Protein AF-A0A3C2AME0-F1 (afdb_monomer_lite)

Structure (mmCIF, N/CA/C/O backbone):
data_AF-A0A3C2AME0-F1
#
_entry.id   AF-A0A3C2AME0-F1
#
loop_
_atom_site.group_PDB
_atom_site.id
_atom_site.type_symbol
_atom_site.label_atom_id
_atom_site.label_alt_id
_atom_site.label_comp_id
_atom_site.label_asym_id
_atom_site.label_entity_id
_atom_site.label_seq_id
_atom_site.pdbx_PDB_ins_code
_atom_site.Cartn_x
_atom_site.Cartn_y
_atom_site.Cartn_z
_atom_site.occupancy
_atom_site.B_iso_or_equiv
_atom_site.auth_seq_id
_atom_site.auth_comp_id
_atom_site.auth_asym_id
_atom_site.auth_atom_id
_atom_site.pdbx_PDB_model_num
ATOM 1 N N . ILE A 1 1 ? 1.298 13.092 -9.790 1.00 65.69 1 ILE A N 1
ATOM 2 C CA . ILE A 1 1 ? 1.132 14.200 -10.770 1.00 65.69 1 ILE A CA 1
ATOM 3 C C . ILE A 1 1 ? 2.434 14.986 -10.931 1.00 65.69 1 ILE A C 1
ATOM 5 O O . ILE A 1 1 ? 2.944 15.029 -12.040 1.00 65.69 1 ILE A O 1
ATOM 9 N N . ILE A 1 2 ? 3.034 15.494 -9.847 1.00 74.38 2 ILE A N 1
ATOM 10 C CA . ILE A 1 2 ? 4.321 16.226 -9.877 1.00 74.38 2 ILE A CA 1
ATOM 11 C C . ILE A 1 2 ? 5.446 15.406 -10.539 1.00 74.38 2 ILE A C 1
ATOM 13 O O . ILE A 1 2 ? 6.113 15.887 -11.450 1.00 74.38 2 ILE A O 1
ATOM 17 N N . SER A 1 3 ? 5.586 14.128 -10.173 1.00 68.94 3 SER A N 1
ATOM 18 C CA . SER A 1 3 ? 6.587 13.226 -10.765 1.00 68.94 3 SER A CA 1
ATOM 19 C C . SER A 1 3 ? 6.376 13.001 -12.265 1.00 68.94 3 SER A C 1
ATOM 21 O O . SER A 1 3 ? 7.338 12.887 -13.015 1.00 68.94 3 SER A O 1
ATOM 23 N N . VAL A 1 4 ? 5.118 12.972 -12.721 1.00 71.81 4 VAL A N 1
ATOM 24 C CA . VAL A 1 4 ? 4.797 12.824 -14.147 1.00 71.81 4 VAL A CA 1
ATOM 25 C C . VAL A 1 4 ? 5.228 14.081 -14.888 1.00 71.81 4 VAL A C 1
ATOM 27 O O . VAL A 1 4 ? 5.937 13.972 -15.877 1.00 71.81 4 VAL A O 1
ATOM 30 N N . LEU A 1 5 ? 4.885 15.264 -14.378 1.00 75.31 5 LEU A N 1
ATOM 31 C CA . LEU A 1 5 ? 5.214 16.539 -15.015 1.00 75.31 5 LEU A CA 1
ATOM 32 C C . LEU A 1 5 ? 6.731 16.753 -15.177 1.00 75.31 5 LEU A C 1
ATOM 34 O O . LEU A 1 5 ? 7.158 17.281 -16.199 1.00 75.31 5 LEU A O 1
ATOM 38 N N . MET A 1 6 ? 7.545 16.293 -14.217 1.00 73.38 6 MET A N 1
ATOM 39 C CA . MET A 1 6 ? 9.013 16.366 -14.310 1.00 73.38 6 MET A CA 1
ATOM 40 C C . MET A 1 6 ? 9.621 15.335 -15.273 1.00 73.38 6 MET A C 1
ATOM 42 O O . MET A 1 6 ? 10.537 15.670 -16.021 1.00 73.38 6 MET A O 1
ATOM 46 N N . PHE A 1 7 ? 9.141 14.087 -15.279 1.00 72.50 7 PHE A N 1
ATOM 47 C CA . PHE A 1 7 ? 9.746 13.024 -16.096 1.00 72.50 7 PHE A CA 1
ATOM 48 C C . PHE A 1 7 ? 9.215 12.967 -17.536 1.00 72.50 7 PHE A C 1
ATOM 50 O O . PHE A 1 7 ? 9.941 12.536 -18.434 1.00 72.50 7 PHE A O 1
ATOM 57 N N . LEU A 1 8 ? 7.986 13.430 -17.793 1.00 75.69 8 LEU A N 1
ATOM 58 C CA . LEU A 1 8 ? 7.373 13.424 -19.125 1.00 75.69 8 LEU A CA 1
ATOM 59 C C . LEU A 1 8 ? 8.230 14.130 -20.196 1.00 75.69 8 LEU A C 1
ATOM 61 O O . LEU A 1 8 ? 8.478 13.505 -21.230 1.00 75.69 8 LEU A O 1
ATOM 65 N N . PRO A 1 9 ? 8.734 15.370 -19.994 1.00 74.12 9 PRO A N 1
ATOM 66 C CA . PRO A 1 9 ? 9.539 16.045 -21.012 1.00 74.12 9 PRO A CA 1
ATOM 67 C C . PRO A 1 9 ? 10.867 15.320 -21.274 1.00 74.12 9 PRO A C 1
ATOM 69 O O . PRO A 1 9 ? 11.271 15.185 -22.428 1.00 74.12 9 PRO A O 1
ATOM 72 N N . TYR A 1 10 ? 11.503 14.767 -20.235 1.00 73.69 10 TYR A N 1
ATOM 73 C CA . TYR A 1 10 ? 12.766 14.030 -20.358 1.00 73.69 10 TYR A CA 1
ATOM 74 C C . TYR A 1 10 ? 12.613 12.733 -21.171 1.00 73.69 10 TYR A C 1
ATOM 76 O O . TYR A 1 10 ? 13.413 12.440 -22.065 1.00 73.69 10 TYR A O 1
ATOM 84 N N . VAL A 1 11 ? 11.546 11.973 -20.915 1.00 69.31 11 VAL A N 1
ATOM 85 C CA . VAL A 1 11 ? 11.263 10.717 -21.624 1.00 69.31 11 VAL A CA 1
ATOM 86 C C . VAL A 1 11 ? 10.801 10.989 -23.067 1.00 69.31 11 VAL A C 1
ATOM 88 O O . VAL A 1 11 ? 11.200 10.273 -23.991 1.00 69.31 11 VAL A O 1
ATOM 91 N N . LEU A 1 12 ? 10.037 12.066 -23.295 1.00 68.44 12 LEU A N 1
ATOM 92 C CA . LEU A 1 12 ? 9.615 12.507 -24.630 1.00 68.44 12 LEU A CA 1
ATOM 93 C C . LEU A 1 12 ? 10.780 13.021 -25.489 1.00 68.44 12 LEU A C 1
ATOM 95 O O . LEU A 1 12 ? 10.733 12.870 -26.704 1.00 68.44 12 LEU A O 1
ATOM 99 N N . LEU A 1 13 ? 11.821 13.622 -24.919 1.00 68.94 13 LEU A N 1
ATOM 100 C CA . LEU A 1 13 ? 12.953 14.125 -25.710 1.00 68.94 13 LEU A CA 1
ATOM 101 C C . LEU A 1 13 ? 13.956 13.025 -26.086 1.00 68.94 13 LEU A C 1
ATOM 103 O O . LEU A 1 13 ? 14.517 13.077 -27.176 1.00 68.94 13 LEU A O 1
ATOM 107 N N . LYS A 1 14 ? 14.167 12.016 -25.226 1.00 65.81 14 LYS A N 1
ATOM 108 C CA . LYS A 1 14 ? 15.289 11.066 -25.383 1.00 65.81 14 LYS A CA 1
ATOM 109 C C . LYS A 1 14 ? 14.896 9.610 -25.676 1.00 65.81 14 LYS A C 1
ATOM 111 O O . LYS A 1 14 ? 15.748 8.844 -26.113 1.00 65.81 14 LYS A O 1
ATOM 116 N N . ARG A 1 15 ? 13.637 9.199 -25.452 1.00 63.62 15 ARG A N 1
ATOM 117 C CA . ARG A 1 15 ? 13.199 7.780 -25.515 1.00 63.62 15 ARG A CA 1
ATOM 118 C C . ARG A 1 15 ? 11.841 7.567 -26.215 1.00 63.62 15 ARG A C 1
ATOM 120 O O . ARG A 1 15 ? 11.058 6.698 -25.837 1.00 63.62 15 ARG A O 1
ATOM 127 N N . ARG A 1 16 ? 11.548 8.327 -27.282 1.00 61.75 16 ARG A N 1
ATOM 128 C CA . ARG A 1 16 ? 10.281 8.244 -28.061 1.00 61.75 16 ARG A CA 1
ATOM 129 C C . ARG A 1 16 ? 9.939 6.836 -28.567 1.00 61.75 16 ARG A C 1
ATOM 131 O O . ARG A 1 16 ? 8.764 6.471 -28.599 1.00 61.75 16 ARG A O 1
ATOM 138 N N . THR A 1 17 ? 10.938 6.062 -28.982 1.00 61.19 17 THR A N 1
ATOM 139 C CA . THR A 1 17 ? 10.759 4.705 -29.520 1.00 61.19 17 THR A CA 1
ATOM 140 C C . THR A 1 17 ? 10.430 3.707 -28.414 1.00 61.19 17 THR A C 1
ATOM 142 O O . THR A 1 17 ? 9.470 2.956 -28.547 1.00 61.19 17 THR A O 1
ATOM 145 N N . GLU A 1 18 ? 11.132 3.769 -27.279 1.00 65.00 18 GLU A N 1
ATOM 146 C CA . GLU A 1 18 ? 10.820 2.945 -26.103 1.00 65.00 18 GLU A CA 1
ATOM 147 C C . GLU A 1 18 ? 9.472 3.302 -25.474 1.00 65.00 18 GLU A C 1
ATOM 149 O O . GLU A 1 18 ? 8.776 2.412 -24.986 1.00 65.00 18 GLU A O 1
ATOM 154 N N . LEU A 1 19 ? 9.062 4.574 -25.531 1.00 65.12 19 LEU A N 1
ATOM 155 C CA . LEU A 1 19 ? 7.732 5.009 -25.102 1.00 65.12 19 LEU A CA 1
ATOM 156 C C . LEU A 1 19 ? 6.632 4.264 -25.852 1.00 65.12 19 LEU A C 1
ATOM 158 O O . LEU A 1 19 ? 5.724 3.750 -25.214 1.00 65.12 19 LEU A O 1
ATOM 162 N N . LYS A 1 20 ? 6.704 4.169 -27.186 1.00 64.69 20 LYS A N 1
ATOM 163 C CA . LYS A 1 20 ? 5.669 3.491 -27.988 1.00 64.69 20 LYS A CA 1
ATOM 164 C C . LYS A 1 20 ? 5.594 1.995 -27.687 1.00 64.69 20 LYS A C 1
ATOM 166 O O . LYS A 1 20 ? 4.491 1.454 -27.589 1.00 64.69 20 LYS A O 1
ATOM 171 N N . THR A 1 21 ? 6.744 1.346 -27.514 1.00 67.44 21 THR A N 1
ATOM 172 C CA . THR A 1 21 ? 6.816 -0.081 -27.174 1.00 67.44 21 THR A CA 1
ATOM 173 C C . THR A 1 21 ? 6.258 -0.326 -25.775 1.00 67.44 21 THR A C 1
ATOM 175 O O . THR A 1 21 ? 5.360 -1.142 -25.602 1.00 67.44 21 THR A O 1
ATOM 178 N N . THR A 1 22 ? 6.695 0.465 -24.795 1.00 69.00 22 THR A N 1
ATOM 179 C CA . THR A 1 22 ? 6.227 0.399 -23.405 1.00 69.00 22 THR A CA 1
ATOM 180 C C . THR A 1 22 ? 4.732 0.695 -23.300 1.00 69.00 22 THR A C 1
ATOM 182 O O . THR A 1 22 ? 4.022 -0.006 -22.587 1.00 69.00 22 THR A O 1
ATOM 185 N N . PHE A 1 23 ? 4.225 1.673 -24.057 1.00 68.56 23 PHE A N 1
ATOM 186 C CA . PHE A 1 23 ? 2.805 2.018 -24.080 1.00 68.56 23 PHE A CA 1
ATOM 187 C C . PHE A 1 23 ? 1.968 0.829 -24.560 1.00 68.56 23 PHE A C 1
ATOM 189 O O . PHE A 1 23 ? 1.048 0.415 -23.869 1.00 68.56 23 PHE A O 1
ATOM 196 N N . ARG A 1 24 ? 2.314 0.193 -25.685 1.00 71.00 24 ARG A N 1
ATOM 197 C CA . ARG A 1 24 ? 1.548 -0.964 -26.185 1.00 71.00 24 ARG A CA 1
ATOM 198 C C . ARG A 1 24 ? 1.583 -2.173 -25.250 1.00 71.00 24 ARG A C 1
ATOM 200 O O . ARG A 1 24 ? 0.565 -2.849 -25.116 1.00 71.00 24 ARG A O 1
ATOM 207 N N . THR A 1 25 ? 2.711 -2.430 -24.597 1.00 75.50 25 THR A N 1
ATOM 208 C CA . THR A 1 25 ? 2.867 -3.606 -23.731 1.00 75.50 25 THR A CA 1
ATOM 209 C C . THR A 1 25 ? 2.260 -3.387 -22.342 1.00 75.50 25 THR A C 1
ATOM 211 O O . THR A 1 25 ? 1.654 -4.302 -21.786 1.00 75.50 25 THR A O 1
ATOM 214 N N . LEU A 1 26 ? 2.364 -2.174 -21.786 1.00 78.25 26 LEU A N 1
ATOM 215 C CA . LEU A 1 26 ? 1.891 -1.857 -20.433 1.00 78.25 26 LEU A CA 1
ATOM 216 C C . LEU A 1 26 ? 0.490 -1.238 -20.384 1.00 78.25 26 LEU A C 1
ATOM 218 O O . LEU A 1 26 ? -0.076 -1.156 -19.299 1.00 78.25 26 LEU A O 1
ATOM 222 N N . LEU A 1 27 ? -0.116 -0.851 -21.511 1.00 80.75 27 LEU A N 1
ATOM 223 C CA . LEU A 1 27 ? -1.464 -0.263 -21.529 1.00 80.75 27 LEU A CA 1
ATOM 224 C C . LEU A 1 27 ? -2.504 -1.147 -20.824 1.00 80.75 27 LEU A C 1
ATOM 226 O O . LEU A 1 27 ? -3.285 -0.646 -20.023 1.00 80.75 27 LEU A O 1
ATOM 230 N N . LYS A 1 28 ? -2.496 -2.461 -21.084 1.00 82.69 28 LYS A N 1
ATOM 231 C CA . LYS A 1 28 ? -3.439 -3.404 -20.460 1.00 82.69 28 LYS A CA 1
ATOM 232 C C . LYS A 1 28 ? -3.314 -3.441 -18.927 1.00 82.69 28 LYS A C 1
ATOM 234 O O . LYS A 1 28 ? -4.317 -3.180 -18.263 1.00 82.69 28 LYS A O 1
ATOM 239 N N . PRO A 1 29 ? -2.133 -3.727 -18.340 1.00 83.69 29 PRO A N 1
ATOM 240 C CA . PRO A 1 29 ? -1.992 -3.731 -16.886 1.00 83.69 29 PRO A CA 1
ATOM 241 C C . PRO A 1 29 ? -2.188 -2.341 -16.272 1.00 83.69 29 PRO A C 1
ATOM 243 O O . PRO A 1 29 ? -2.781 -2.244 -15.203 1.00 83.69 29 PRO A O 1
ATOM 246 N N . VAL A 1 30 ? -1.769 -1.264 -16.945 1.00 86.06 30 VAL A N 1
ATOM 247 C CA . VAL A 1 30 ? -1.972 0.108 -16.450 1.00 86.06 30 VAL A CA 1
ATOM 248 C C . VAL A 1 30 ? -3.456 0.435 -16.328 1.00 86.06 30 VAL A C 1
ATOM 250 O O . VAL A 1 30 ? -3.875 0.896 -15.273 1.00 86.06 30 VAL A O 1
ATOM 253 N N . ILE A 1 31 ? -4.262 0.147 -17.354 1.00 88.25 31 ILE A N 1
ATOM 254 C CA . ILE A 1 31 ? -5.712 0.388 -17.306 1.00 88.25 31 ILE A CA 1
ATOM 255 C C . ILE A 1 31 ? -6.348 -0.410 -16.167 1.00 88.25 31 ILE A C 1
ATOM 257 O O . ILE A 1 31 ? -7.131 0.147 -15.402 1.00 88.25 31 ILE A O 1
ATOM 261 N N . LEU A 1 32 ? -5.980 -1.685 -16.012 1.00 90.75 32 LEU A N 1
ATOM 262 C CA . LEU A 1 32 ? -6.516 -2.526 -14.943 1.00 90.75 32 LEU A CA 1
ATOM 263 C C . LEU A 1 32 ? -6.193 -1.949 -13.555 1.00 90.75 32 LEU A C 1
ATOM 265 O O . LEU A 1 32 ? -7.089 -1.798 -12.727 1.00 90.75 32 LEU A O 1
ATOM 269 N N . ILE A 1 33 ? -4.933 -1.573 -13.319 1.00 88.75 33 ILE A N 1
ATOM 270 C CA . ILE A 1 33 ? -4.493 -0.982 -12.048 1.00 88.75 33 ILE A CA 1
ATOM 271 C C . ILE A 1 33 ? -5.195 0.358 -11.805 1.00 88.75 33 ILE A C 1
ATOM 273 O O . ILE A 1 33 ? -5.643 0.612 -10.688 1.00 88.75 33 ILE A O 1
ATOM 277 N N . SER A 1 34 ? -5.324 1.205 -12.830 1.00 88.44 34 SER A N 1
ATOM 278 C CA . SER A 1 34 ? -6.008 2.496 -12.717 1.00 88.44 34 SER A CA 1
ATOM 279 C C . SER A 1 34 ? -7.481 2.333 -12.358 1.00 88.44 34 SER A C 1
ATOM 281 O O . SER A 1 34 ? -7.943 3.002 -11.439 1.00 88.44 34 SER A O 1
ATOM 283 N N . VAL A 1 35 ? -8.203 1.420 -13.015 1.00 93.75 35 VAL A N 1
ATOM 284 C CA . VAL A 1 35 ? -9.613 1.144 -12.699 1.00 93.75 35 VAL A CA 1
ATOM 285 C C . VAL A 1 35 ? -9.751 0.660 -11.257 1.00 93.75 35 VAL A C 1
ATOM 287 O O . VAL A 1 35 ? -10.533 1.229 -10.501 1.00 93.75 35 VAL A O 1
ATOM 290 N N . VAL A 1 36 ? -8.945 -0.321 -10.841 1.00 91.50 36 VAL A N 1
ATOM 291 C CA . VAL A 1 36 ? -8.990 -0.859 -9.471 1.00 91.50 36 VAL A CA 1
ATOM 292 C C . VAL A 1 36 ? -8.671 0.220 -8.430 1.00 91.50 36 VAL A C 1
ATOM 294 O O . VAL A 1 36 ? -9.378 0.338 -7.428 1.00 91.50 36 VAL A O 1
ATOM 297 N N . ALA A 1 37 ? -7.641 1.037 -8.663 1.00 88.19 37 ALA A N 1
ATOM 298 C CA . ALA A 1 37 ? -7.254 2.111 -7.751 1.00 88.19 37 ALA A CA 1
ATOM 299 C C . ALA A 1 37 ? -8.342 3.190 -7.639 1.00 88.19 37 ALA A C 1
ATOM 301 O O . ALA A 1 37 ? -8.689 3.602 -6.530 1.00 88.19 37 ALA A O 1
ATOM 302 N N . THR A 1 38 ? -8.917 3.612 -8.769 1.00 91.44 38 THR A N 1
ATOM 303 C CA . THR A 1 38 ? -10.021 4.577 -8.789 1.00 91.44 38 THR A CA 1
ATOM 304 C C . THR A 1 38 ? -11.249 4.020 -8.079 1.00 91.44 38 THR A C 1
ATOM 306 O O . THR A 1 38 ? -11.795 4.701 -7.214 1.00 91.44 38 THR A O 1
ATOM 309 N N . SER A 1 39 ? -11.656 2.781 -8.364 1.00 92.75 39 SER A N 1
ATOM 310 C CA . SER A 1 39 ? -12.791 2.142 -7.688 1.00 92.75 39 SER A CA 1
ATOM 311 C C . SER A 1 39 ? -12.575 2.032 -6.179 1.00 92.75 39 SER A C 1
ATOM 313 O O . SER A 1 39 ? -13.475 2.362 -5.411 1.00 92.75 39 SER A O 1
ATOM 315 N N . SER A 1 40 ? -11.375 1.645 -5.740 1.00 87.62 40 SER A N 1
ATOM 316 C CA . SER A 1 40 ? -11.030 1.579 -4.314 1.00 87.62 40 SER A CA 1
ATOM 317 C C . SER A 1 40 ? -11.157 2.946 -3.631 1.00 87.62 40 SER A C 1
ATOM 319 O O . SER A 1 40 ? -11.754 3.065 -2.559 1.00 87.62 40 SER A O 1
ATOM 321 N N . 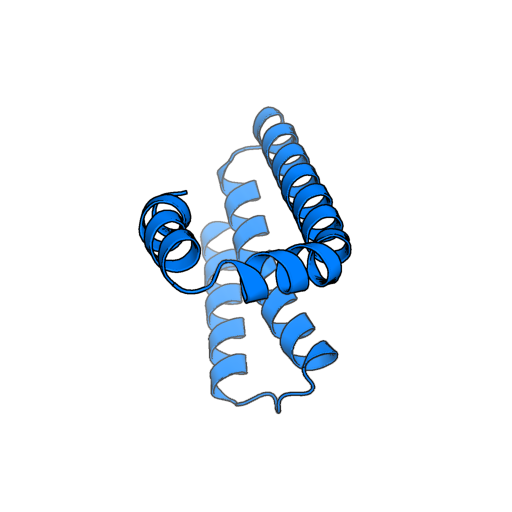TYR A 1 41 ? -10.682 4.009 -4.285 1.00 88.94 41 TYR A N 1
ATOM 322 C CA . TYR A 1 41 ? -10.805 5.366 -3.755 1.00 88.94 41 TYR A CA 1
ATOM 323 C C . TYR A 1 41 ? -12.254 5.867 -3.720 1.00 88.94 41 TYR A C 1
ATOM 325 O O . TYR A 1 41 ? -12.658 6.496 -2.744 1.00 88.94 41 TYR A O 1
ATOM 333 N N . LEU A 1 42 ? -13.058 5.550 -4.738 1.00 91.31 42 LEU A N 1
ATOM 334 C CA . LEU A 1 42 ? -14.485 5.886 -4.752 1.00 91.31 42 LEU A CA 1
ATOM 335 C C . LEU A 1 42 ? -15.236 5.222 -3.593 1.00 91.31 42 LEU A C 1
ATOM 337 O O . LEU A 1 42 ? -16.052 5.876 -2.946 1.00 91.31 42 LEU A O 1
ATOM 341 N N . ILE A 1 43 ? -14.921 3.960 -3.283 1.00 88.50 43 ILE A N 1
ATOM 342 C CA . ILE A 1 43 ? -15.485 3.262 -2.119 1.00 88.50 43 ILE A CA 1
ATOM 343 C C . ILE A 1 43 ? -15.103 3.989 -0.827 1.00 88.50 43 ILE A C 1
ATOM 345 O O . ILE A 1 43 ? -15.961 4.213 0.023 1.00 88.50 43 ILE A O 1
ATOM 349 N N . ILE A 1 44 ? -13.841 4.404 -0.681 1.00 85.94 44 ILE A N 1
ATOM 350 C CA . ILE A 1 44 ? -13.399 5.166 0.495 1.00 85.94 44 ILE A CA 1
ATOM 351 C C . ILE A 1 44 ? -14.188 6.473 0.622 1.00 85.94 44 ILE A C 1
ATOM 353 O O . ILE A 1 44 ? -14.707 6.756 1.700 1.00 85.94 44 ILE A O 1
ATOM 357 N N . LEU A 1 45 ? -14.319 7.242 -0.464 1.00 87.69 45 LEU A N 1
ATOM 358 C CA . LEU A 1 45 ? -15.084 8.492 -0.460 1.00 87.69 45 LEU A CA 1
ATOM 359 C C . LEU A 1 45 ? -16.547 8.271 -0.072 1.00 87.69 45 LEU A C 1
ATOM 361 O O . LEU A 1 45 ? -17.099 9.064 0.686 1.00 87.69 45 LEU A O 1
ATOM 365 N N . TYR A 1 46 ? -17.158 7.187 -0.547 1.00 89.12 46 TYR A N 1
ATOM 366 C CA . TYR A 1 46 ? -18.519 6.822 -0.171 1.00 89.12 46 TYR A CA 1
ATOM 367 C C . TYR A 1 46 ? -18.629 6.507 1.327 1.00 89.12 46 TYR A C 1
ATOM 369 O O . TYR A 1 46 ? -19.492 7.042 2.018 1.00 89.12 46 TYR A O 1
ATOM 377 N N . VAL A 1 47 ? -17.710 5.704 1.868 1.00 85.44 47 VAL A N 1
ATOM 378 C CA . VAL A 1 47 ? -17.714 5.350 3.296 1.00 85.44 47 VAL A CA 1
ATOM 379 C C . VAL A 1 47 ? -17.453 6.574 4.183 1.00 85.44 47 VAL A C 1
ATOM 381 O O . VAL A 1 47 ? -18.039 6.669 5.260 1.00 85.44 47 VAL A O 1
ATOM 384 N N . MET A 1 48 ? -16.654 7.548 3.728 1.00 85.69 48 MET A N 1
ATOM 385 C CA . MET A 1 48 ? -16.422 8.812 4.450 1.00 85.69 48 MET A CA 1
ATOM 386 C C . MET A 1 48 ? -17.688 9.653 4.636 1.00 85.69 48 MET A C 1
ATOM 388 O O . MET A 1 48 ? -17.726 10.471 5.551 1.00 85.69 48 MET A O 1
ATOM 392 N N . GLN A 1 49 ? -18.723 9.452 3.818 1.00 85.50 49 GLN A N 1
ATOM 393 C CA . GLN A 1 49 ? -20.007 10.139 3.990 1.00 85.50 49 GLN A CA 1
ATOM 394 C C . GLN A 1 49 ? -20.871 9.511 5.093 1.00 85.50 49 GLN A C 1
ATOM 396 O O . GLN A 1 49 ? -21.754 10.175 5.626 1.00 85.50 49 GLN A O 1
ATOM 401 N N . ILE A 1 50 ? -20.630 8.241 5.432 1.00 85.06 50 ILE A N 1
ATOM 402 C CA . ILE A 1 50 ? -21.501 7.441 6.307 1.00 85.06 50 ILE A CA 1
ATOM 403 C C . ILE A 1 50 ? -20.842 7.191 7.672 1.00 85.06 50 ILE A C 1
ATOM 405 O O . ILE A 1 50 ? -21.527 7.068 8.686 1.00 85.06 50 ILE A O 1
ATOM 409 N N . ALA A 1 51 ? -19.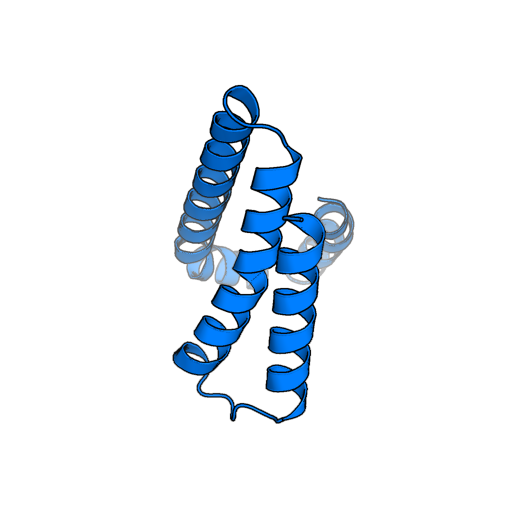510 7.113 7.717 1.00 81.38 51 ALA A N 1
ATOM 410 C CA . ALA A 1 51 ? -18.747 6.759 8.907 1.00 81.38 51 ALA A CA 1
ATOM 411 C C . ALA A 1 51 ? -17.724 7.846 9.288 1.00 81.38 51 ALA A C 1
ATOM 413 O O . ALA A 1 51 ? -17.192 8.540 8.421 1.00 81.38 51 ALA A O 1
ATOM 414 N N . PRO A 1 52 ? -17.380 7.969 10.586 1.00 80.88 52 PRO A N 1
ATOM 415 C CA . PRO A 1 52 ? -16.368 8.912 11.038 1.00 80.88 52 PRO A CA 1
ATOM 416 C C . PRO A 1 52 ? -15.004 8.597 10.419 1.00 80.88 52 PRO A C 1
ATOM 418 O O . PRO A 1 52 ? -14.532 7.455 10.444 1.00 80.88 52 PRO A O 1
ATOM 421 N N . ILE A 1 53 ? -14.352 9.649 9.921 1.00 80.75 53 ILE A N 1
ATOM 422 C CA . ILE A 1 53 ? -13.087 9.598 9.176 1.00 80.75 53 ILE A CA 1
ATOM 423 C C . ILE A 1 53 ? -12.006 8.813 9.936 1.00 80.75 53 ILE A C 1
ATOM 425 O O . ILE A 1 53 ? -11.275 8.037 9.321 1.00 80.75 53 ILE A O 1
ATOM 429 N N . SER A 1 54 ? -11.955 8.920 11.269 1.00 80.50 54 SER A N 1
ATOM 430 C CA . SER A 1 54 ? -10.977 8.207 12.103 1.00 80.50 54 SER A CA 1
ATOM 431 C C . SER A 1 54 ? -1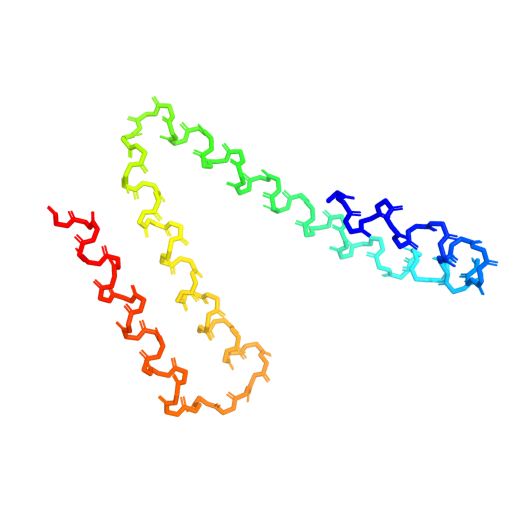1.000 6.687 11.910 1.00 80.50 54 SER A C 1
ATOM 4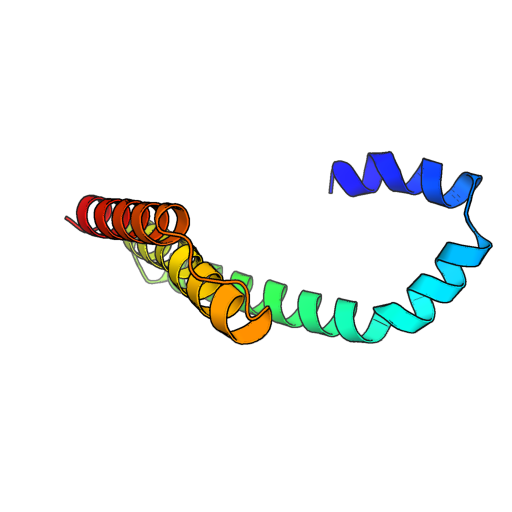33 O O . SER A 1 54 ? -9.943 6.065 11.813 1.00 80.50 54 SER A O 1
ATOM 435 N N . LYS A 1 55 ? -12.186 6.073 11.769 1.00 77.62 55 LYS A N 1
ATOM 436 C CA . LYS A 1 55 ? -12.292 4.617 11.553 1.00 77.62 55 LYS A CA 1
ATOM 437 C C . LYS A 1 55 ? -11.765 4.208 10.177 1.00 77.62 55 LYS A C 1
ATOM 439 O O . LYS A 1 55 ? -11.178 3.143 10.027 1.00 77.62 55 LYS A O 1
ATOM 444 N N . ILE A 1 56 ? -11.951 5.065 9.179 1.00 81.56 56 ILE A N 1
ATOM 445 C CA . ILE A 1 56 ? -11.551 4.810 7.792 1.00 81.56 56 ILE A CA 1
ATOM 446 C C . ILE A 1 56 ? -10.033 4.918 7.648 1.00 81.56 56 ILE A C 1
ATOM 448 O O . ILE A 1 56 ? -9.417 4.096 6.970 1.00 81.56 56 ILE A O 1
ATOM 452 N N . VAL A 1 57 ? -9.419 5.891 8.327 1.00 79.88 57 VAL A N 1
ATOM 453 C CA . VAL A 1 57 ? -7.958 6.031 8.376 1.00 79.88 57 VAL A CA 1
ATOM 454 C C . VAL A 1 57 ? -7.324 4.782 8.988 1.00 79.88 57 VAL A C 1
ATOM 456 O O . VAL A 1 57 ? -6.421 4.217 8.379 1.00 79.88 57 VAL A O 1
ATOM 459 N N . ALA A 1 58 ? -7.859 4.275 10.104 1.00 79.75 58 ALA A N 1
ATOM 460 C CA . ALA A 1 58 ? -7.368 3.039 10.721 1.00 79.75 58 ALA A CA 1
ATOM 461 C C . ALA A 1 58 ? -7.435 1.824 9.769 1.00 79.75 58 ALA A C 1
ATOM 463 O O . ALA A 1 58 ? -6.495 1.033 9.696 1.00 79.75 58 ALA A O 1
ATOM 464 N N . VAL A 1 59 ? -8.514 1.697 8.986 1.00 80.25 59 VAL A N 1
ATOM 465 C CA . VAL A 1 59 ? -8.641 0.641 7.963 1.00 80.25 59 VAL A CA 1
ATOM 466 C C . VAL A 1 59 ? -7.611 0.815 6.839 1.00 80.25 59 VAL A C 1
ATOM 468 O O . VAL A 1 59 ? -7.064 -0.174 6.354 1.00 80.25 59 VAL A O 1
ATOM 471 N N . ARG A 1 60 ? -7.292 2.055 6.438 1.00 80.81 60 ARG A N 1
ATOM 472 C CA . ARG A 1 60 ? -6.261 2.333 5.420 1.00 80.81 60 ARG A CA 1
ATOM 473 C C . ARG A 1 60 ? -4.864 1.921 5.875 1.00 80.81 60 ARG A C 1
ATOM 475 O O . ARG A 1 60 ? -4.116 1.374 5.070 1.00 80.81 60 ARG A O 1
ATOM 482 N N . GLU A 1 61 ? -4.535 2.149 7.140 1.00 79.06 61 GLU A N 1
ATOM 483 C CA . GLU A 1 61 ? -3.262 1.709 7.721 1.00 79.06 61 GLU A CA 1
ATOM 484 C C . GLU A 1 61 ? -3.179 0.172 7.784 1.00 79.06 61 GLU A C 1
ATOM 486 O O . GLU A 1 61 ? -2.129 -0.412 7.511 1.00 79.06 61 GLU A O 1
ATOM 491 N N . ALA A 1 62 ? -4.304 -0.518 8.013 1.00 80.31 62 ALA A N 1
ATOM 492 C CA . ALA A 1 62 ? -4.358 -1.983 7.953 1.00 80.31 62 ALA A CA 1
ATOM 493 C C . ALA A 1 62 ? -4.036 -2.541 6.555 1.00 80.31 62 ALA A C 1
ATOM 495 O O . ALA A 1 62 ? -3.434 -3.613 6.448 1.00 80.31 62 ALA A O 1
ATOM 496 N N . SER A 1 63 ? -4.346 -1.807 5.479 1.00 82.12 63 SER A N 1
ATOM 497 C CA . SER A 1 63 ? -3.976 -2.196 4.107 1.00 82.12 63 SER A CA 1
ATOM 498 C C . SER A 1 63 ? -2.466 -2.365 3.914 1.00 82.12 63 SER A C 1
ATOM 500 O O . SER A 1 63 ? -2.056 -3.168 3.077 1.00 82.12 63 SER A O 1
ATOM 502 N N . VAL A 1 64 ? -1.626 -1.675 4.696 1.00 81.50 64 VAL A N 1
ATOM 503 C CA . VAL A 1 64 ? -0.161 -1.851 4.657 1.00 81.50 64 VAL A CA 1
ATOM 504 C C . VAL A 1 64 ? 0.229 -3.262 5.103 1.00 81.50 64 VAL A C 1
ATOM 506 O O . VAL A 1 64 ? 1.108 -3.881 4.502 1.00 81.50 64 VAL A O 1
ATOM 509 N N . VAL A 1 65 ? -0.465 -3.813 6.102 1.00 81.81 65 VAL A N 1
ATOM 510 C CA . VAL A 1 65 ? -0.247 -5.186 6.580 1.00 81.81 65 VAL A CA 1
ATOM 511 C C . VAL A 1 65 ? -0.649 -6.199 5.513 1.00 81.81 65 VAL A C 1
ATOM 513 O O . VAL A 1 65 ? 0.125 -7.109 5.209 1.00 81.81 65 VAL A O 1
ATOM 516 N N . PHE A 1 66 ? -1.806 -6.003 4.875 1.00 83.50 66 PHE A N 1
ATOM 517 C CA . PHE A 1 66 ? -2.214 -6.825 3.733 1.00 83.50 66 PHE A CA 1
ATOM 518 C C . PHE A 1 66 ? -1.212 -6.727 2.577 1.00 83.50 66 PHE A C 1
ATOM 520 O O . PHE A 1 66 ? -0.877 -7.748 1.983 1.00 83.50 66 PHE A O 1
ATOM 527 N N . GLY A 1 67 ? -0.675 -5.536 2.299 1.00 83.19 67 GLY A N 1
ATOM 528 C CA . GLY A 1 67 ? 0.377 -5.327 1.303 1.00 83.19 67 GLY A CA 1
ATOM 529 C C . GLY A 1 67 ? 1.675 -6.066 1.635 1.00 83.19 67 GLY A C 1
ATOM 530 O O . GLY A 1 67 ? 2.275 -6.673 0.750 1.00 83.19 67 GLY A O 1
ATOM 531 N N . ALA A 1 68 ? 2.087 -6.089 2.904 1.00 80.25 68 ALA A N 1
ATOM 532 C CA . ALA A 1 68 ? 3.269 -6.826 3.351 1.00 80.25 68 ALA A CA 1
ATOM 533 C C . ALA A 1 68 ? 3.094 -8.350 3.217 1.00 80.25 68 ALA A C 1
ATOM 535 O O . ALA A 1 68 ? 4.012 -9.041 2.764 1.00 80.25 68 ALA A O 1
ATOM 536 N N . ILE A 1 69 ? 1.911 -8.871 3.561 1.00 82.25 69 ILE A N 1
ATOM 537 C CA . ILE A 1 69 ? 1.564 -10.291 3.393 1.00 82.25 69 ILE A CA 1
ATOM 538 C C . ILE A 1 69 ? 1.491 -10.650 1.905 1.00 82.25 69 ILE A C 1
ATOM 540 O O . ILE A 1 69 ? 2.089 -11.636 1.475 1.00 82.25 69 ILE A O 1
ATOM 544 N N . ALA A 1 70 ? 0.808 -9.831 1.105 1.00 81.69 70 ALA A N 1
ATOM 545 C CA . ALA A 1 70 ? 0.725 -10.015 -0.337 1.00 81.69 70 ALA A CA 1
ATOM 546 C C . ALA A 1 70 ? 2.119 -9.981 -0.975 1.00 81.69 70 ALA A C 1
ATOM 548 O O . ALA A 1 70 ? 2.412 -10.822 -1.816 1.00 81.69 70 ALA A O 1
ATOM 549 N N . GLY A 1 71 ? 3.008 -9.089 -0.528 1.00 80.31 71 GLY A N 1
ATOM 550 C CA . GLY A 1 71 ? 4.397 -9.033 -0.980 1.00 80.31 71 GLY A CA 1
ATOM 551 C C . GLY A 1 71 ? 5.174 -10.317 -0.685 1.00 80.31 71 GLY A C 1
ATOM 552 O O . GLY A 1 71 ? 5.899 -10.802 -1.545 1.00 80.31 71 GLY A O 1
ATOM 553 N N . TYR A 1 72 ? 4.973 -10.929 0.481 1.00 78.62 72 TYR A N 1
ATOM 554 C CA . TYR A 1 72 ? 5.569 -12.233 0.788 1.00 78.62 72 TYR A CA 1
ATOM 555 C C . TYR A 1 72 ? 5.056 -13.361 -0.094 1.00 78.62 72 TYR A C 1
ATOM 557 O O . TYR A 1 72 ? 5.849 -14.141 -0.613 1.00 78.62 72 TYR A O 1
ATOM 565 N N . ILE A 1 73 ? 3.739 -13.438 -0.284 1.00 80.25 73 ILE A N 1
ATOM 566 C CA . ILE A 1 73 ? 3.119 -14.520 -1.052 1.00 80.25 73 ILE A CA 1
ATOM 567 C C . ILE A 1 73 ? 3.421 -14.367 -2.551 1.00 80.25 73 ILE A C 1
ATOM 569 O O . ILE A 1 73 ? 3.784 -15.343 -3.205 1.00 80.25 73 ILE A O 1
ATOM 573 N N . LEU A 1 74 ? 3.294 -13.152 -3.096 1.00 81.19 74 LEU A N 1
ATOM 574 C CA . LEU A 1 74 ? 3.446 -12.874 -4.529 1.00 81.19 74 LEU A CA 1
ATOM 575 C 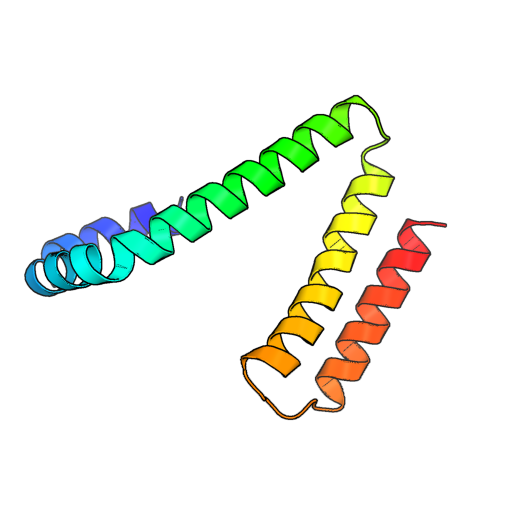C . LEU A 1 74 ? 4.910 -12.771 -4.961 1.00 81.19 74 LEU A C 1
ATOM 577 O O . LEU A 1 74 ? 5.252 -13.310 -6.011 1.00 81.19 74 LEU A O 1
ATOM 581 N N . LEU A 1 75 ? 5.776 -12.102 -4.185 1.00 76.94 75 LEU A N 1
ATOM 582 C CA . LEU A 1 75 ? 7.195 -11.964 -4.540 1.00 76.94 75 LEU A CA 1
ATOM 583 C C . LEU A 1 75 ? 8.065 -13.106 -3.989 1.00 76.94 75 LEU A C 1
ATOM 585 O O . LEU A 1 75 ? 9.239 -13.179 -4.339 1.00 76.94 75 LEU A O 1
ATOM 589 N N . LYS A 1 76 ? 7.516 -14.007 -3.155 1.00 69.75 76 LYS A N 1
ATOM 590 C CA . LYS A 1 76 ? 8.243 -15.117 -2.500 1.00 69.75 76 LYS A CA 1
ATOM 591 C C . LYS A 1 76 ? 9.501 -14.685 -1.730 1.00 69.75 76 LYS A C 1
ATOM 593 O O . LYS A 1 76 ? 10.381 -15.505 -1.473 1.00 69.75 76 LYS A O 1
ATOM 598 N N . GLU A 1 77 ? 9.618 -13.412 -1.360 1.00 68.12 77 GLU A N 1
ATOM 599 C CA . GLU A 1 77 ? 10.770 -12.924 -0.599 1.00 68.12 77 GLU A CA 1
ATOM 600 C C . GLU A 1 77 ? 10.794 -13.559 0.790 1.00 68.12 77 GLU A C 1
ATOM 602 O O . GLU A 1 77 ? 9.756 -13.675 1.425 1.00 68.12 77 GLU A O 1
ATOM 607 N N . HIS A 1 78 ? 11.954 -13.939 1.325 1.00 67.75 78 HIS A N 1
ATOM 608 C CA . HIS A 1 78 ? 12.006 -14.459 2.691 1.00 67.75 78 HIS A CA 1
ATOM 609 C C . HIS A 1 78 ? 11.527 -13.406 3.700 1.00 67.75 78 HIS A C 1
ATOM 611 O O . HIS A 1 78 ? 11.974 -12.256 3.693 1.00 67.75 78 HIS A O 1
ATOM 617 N N . PHE A 1 79 ? 10.605 -13.807 4.579 1.00 65.38 79 PHE A N 1
ATOM 618 C CA . PHE A 1 79 ? 10.050 -12.945 5.619 1.00 65.38 79 PHE A CA 1
ATOM 619 C C . PHE A 1 79 ? 11.147 -12.628 6.645 1.00 65.38 79 PHE A C 1
ATOM 621 O O . PHE A 1 79 ? 11.380 -13.366 7.601 1.00 65.38 79 PHE A O 1
ATOM 628 N N . SER A 1 80 ? 11.887 -11.545 6.409 1.00 75.50 80 SER A N 1
ATOM 629 C CA . SER A 1 80 ? 12.944 -11.103 7.315 1.00 75.50 80 SER A CA 1
ATOM 630 C C . SER A 1 80 ? 12.348 -10.660 8.654 1.00 75.50 80 SER A C 1
ATOM 632 O O . SER A 1 80 ? 11.277 -10.047 8.694 1.00 75.50 80 SER A O 1
ATOM 634 N N . LYS A 1 81 ? 13.068 -10.909 9.758 1.00 77.19 81 LYS A N 1
ATOM 635 C CA . LYS A 1 81 ? 12.662 -10.517 11.124 1.00 77.19 81 LYS A CA 1
ATOM 636 C C . LYS A 1 81 ? 12.307 -9.025 11.222 1.00 77.19 81 LYS A C 1
ATOM 638 O O . LYS A 1 81 ? 11.407 -8.653 11.966 1.00 77.19 81 LYS A O 1
ATOM 643 N N . VAL A 1 82 ? 12.948 -8.182 10.410 1.00 77.12 82 VAL A N 1
ATOM 644 C CA . VAL A 1 82 ? 12.676 -6.736 10.322 1.00 77.12 82 VAL A CA 1
ATOM 645 C C . VAL A 1 82 ? 11.272 -6.442 9.774 1.00 77.12 82 VAL A C 1
ATOM 647 O O . VAL A 1 82 ? 10.585 -5.558 10.281 1.00 77.12 82 VAL A O 1
ATOM 650 N N . ARG A 1 83 ? 10.802 -7.205 8.777 1.00 74.88 83 ARG A N 1
ATOM 651 C CA . ARG A 1 83 ? 9.464 -7.033 8.179 1.00 74.88 83 ARG A CA 1
ATOM 652 C C . ARG A 1 83 ? 8.368 -7.484 9.155 1.00 74.88 83 ARG A C 1
ATOM 654 O O . ARG A 1 83 ? 7.325 -6.843 9.224 1.00 74.88 83 ARG A O 1
ATOM 661 N N . LEU A 1 84 ? 8.640 -8.510 9.968 1.00 78.38 84 LEU A N 1
ATOM 662 C CA . LEU A 1 84 ? 7.757 -8.949 11.058 1.00 78.38 84 LEU A CA 1
ATOM 663 C C . LEU A 1 84 ? 7.586 -7.856 12.128 1.00 78.38 84 LEU A C 1
ATOM 665 O O . LEU A 1 84 ? 6.461 -7.542 12.508 1.00 78.38 84 LEU A O 1
ATOM 669 N N . ILE A 1 85 ? 8.694 -7.247 12.569 1.00 81.50 85 ILE A N 1
ATOM 670 C CA . ILE A 1 85 ? 8.673 -6.136 13.534 1.00 81.50 85 ILE A CA 1
ATOM 671 C C . ILE A 1 85 ? 7.893 -4.949 12.960 1.00 81.50 85 ILE A C 1
ATOM 673 O O . ILE A 1 85 ? 7.046 -4.396 13.653 1.00 81.50 85 ILE A O 1
ATOM 677 N N . GLY A 1 86 ? 8.110 -4.600 11.687 1.00 77.88 86 GLY A N 1
ATOM 678 C CA . GLY A 1 86 ? 7.363 -3.529 11.020 1.00 77.88 86 GLY A CA 1
ATOM 679 C C . GLY A 1 86 ? 5.851 -3.779 10.981 1.00 77.88 86 GLY A C 1
ATOM 680 O O . GLY A 1 86 ? 5.077 -2.885 11.309 1.00 77.88 86 GLY A O 1
ATOM 681 N N . VAL A 1 87 ? 5.420 -5.003 10.653 1.00 77.69 87 VAL A N 1
ATOM 682 C CA . VAL A 1 87 ? 3.994 -5.380 10.661 1.00 77.69 87 VAL A CA 1
ATOM 683 C C . VAL A 1 87 ? 3.396 -5.294 12.069 1.00 77.69 87 VAL A C 1
ATOM 685 O O . VAL A 1 87 ? 2.297 -4.765 12.225 1.00 77.69 87 VAL A O 1
ATOM 688 N N . LEU A 1 88 ? 4.117 -5.764 13.092 1.00 81.88 88 LEU A N 1
ATOM 689 C CA . LEU A 1 88 ? 3.697 -5.658 14.495 1.00 81.88 88 LEU A CA 1
ATOM 690 C C . LEU A 1 88 ? 3.541 -4.200 14.942 1.00 81.88 88 LEU A C 1
ATOM 692 O O . LEU A 1 88 ? 2.568 -3.867 15.613 1.00 81.88 88 LEU A O 1
ATOM 696 N N . LEU A 1 89 ? 4.466 -3.328 14.538 1.00 81.75 89 LEU A N 1
ATOM 697 C CA . LEU A 1 89 ? 4.452 -1.904 14.878 1.00 81.75 89 LEU A CA 1
ATOM 698 C C . LEU A 1 89 ? 3.274 -1.174 14.214 1.00 81.75 89 LEU A C 1
ATOM 700 O O . LEU A 1 89 ? 2.584 -0.396 14.870 1.00 81.75 89 LEU A O 1
ATOM 704 N N . VAL A 1 90 ? 2.985 -1.484 12.945 1.00 80.31 90 VAL A N 1
ATOM 705 C CA . VAL A 1 90 ? 1.803 -0.965 12.233 1.00 80.31 90 VAL A CA 1
ATOM 706 C C . VAL A 1 90 ? 0.510 -1.473 12.879 1.00 80.31 90 VAL A C 1
ATOM 708 O O . VAL A 1 90 ? -0.397 -0.682 13.125 1.00 80.31 90 VAL A O 1
ATOM 711 N N . MET A 1 91 ? 0.434 -2.765 13.219 1.00 78.88 91 MET A N 1
ATOM 712 C CA . MET A 1 91 ? -0.713 -3.339 13.938 1.00 78.88 91 MET A CA 1
ATOM 713 C C . MET A 1 91 ? -0.951 -2.659 15.289 1.00 78.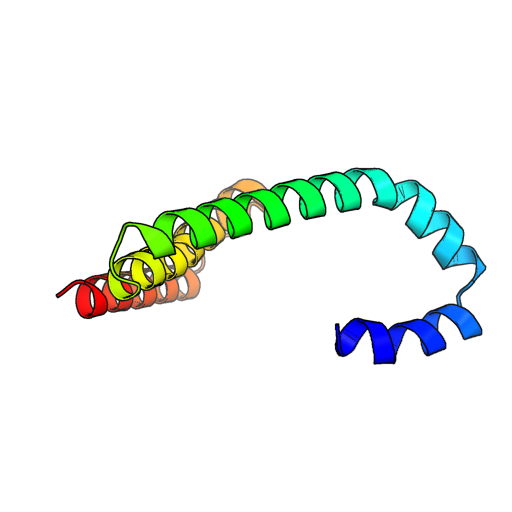88 91 MET A C 1
ATOM 715 O O . MET A 1 91 ? -2.087 -2.303 15.601 1.00 78.88 91 MET A O 1
ATOM 719 N N . LEU A 1 92 ? 0.111 -2.421 16.064 1.00 82.75 92 LEU A N 1
ATOM 720 C CA . LEU A 1 92 ? 0.035 -1.668 17.317 1.00 82.75 92 LEU A CA 1
ATOM 721 C C . LEU A 1 92 ? -0.483 -0.244 17.093 1.00 82.75 92 LEU A C 1
ATOM 723 O O . LEU A 1 92 ? -1.372 0.193 17.820 1.00 82.75 92 LEU A O 1
ATOM 727 N N . GLY A 1 93 ? 0.010 0.453 16.065 1.00 76.38 93 GLY A N 1
ATOM 728 C CA . GLY A 1 93 ? -0.469 1.789 15.703 1.00 76.38 93 GLY A CA 1
ATOM 729 C C . GLY A 1 93 ? -1.961 1.814 15.359 1.00 76.38 93 GLY A C 1
ATOM 730 O O . GLY A 1 93 ? -2.689 2.676 15.845 1.00 76.38 93 GLY A O 1
ATOM 731 N N . ILE A 1 94 ? -2.446 0.833 14.593 1.00 75.00 94 ILE A N 1
ATOM 732 C CA . ILE A 1 94 ? -3.871 0.712 14.238 1.00 75.00 94 ILE A CA 1
ATOM 733 C C . ILE A 1 94 ? -4.737 0.504 15.484 1.00 75.00 94 ILE A C 1
ATOM 735 O O . ILE A 1 94 ? -5.802 1.110 15.599 1.00 75.00 94 ILE A O 1
ATOM 739 N N . ILE A 1 95 ? -4.294 -0.345 16.418 1.00 76.12 95 ILE A N 1
ATOM 740 C CA . ILE A 1 95 ? -5.011 -0.593 17.676 1.00 76.12 95 ILE A CA 1
ATOM 741 C C . ILE A 1 95 ? -5.067 0.684 18.517 1.00 76.12 95 ILE A C 1
ATOM 743 O O . ILE A 1 95 ? -6.133 1.011 19.031 1.00 76.12 95 ILE A O 1
ATOM 747 N N . LEU A 1 96 ? -3.960 1.425 18.609 1.00 77.31 96 LEU A N 1
ATOM 748 C CA . LEU A 1 96 ? -3.893 2.675 19.368 1.00 77.31 96 LEU A CA 1
ATOM 749 C C . LEU A 1 96 ? -4.794 3.771 18.791 1.00 77.31 96 LEU A C 1
ATOM 751 O O . LEU A 1 96 ? -5.390 4.513 19.553 1.00 77.31 96 LEU A O 1
ATOM 755 N N . VAL A 1 97 ? -4.903 3.866 17.462 1.00 70.44 97 VAL A N 1
ATOM 756 C CA . VAL A 1 97 ? -5.801 4.823 16.783 1.00 70.44 97 VAL A CA 1
ATOM 757 C C . VAL A 1 97 ? -7.274 4.421 16.922 1.00 70.44 97 VAL A C 1
ATOM 759 O O . VAL A 1 97 ? -8.166 5.262 16.808 1.00 70.44 97 VAL A O 1
ATOM 762 N N . LYS A 1 98 ? -7.543 3.124 17.104 1.00 64.44 98 LYS A N 1
ATOM 763 C CA . LYS A 1 98 ? -8.897 2.598 17.295 1.00 64.44 98 LYS A CA 1
ATOM 764 C C . LYS A 1 98 ? -9.422 2.825 18.720 1.00 64.44 98 LYS A C 1
ATOM 766 O O . LYS A 1 98 ? -10.642 2.920 18.867 1.00 64.44 98 LYS A O 1
ATOM 771 N N . ILE A 1 99 ? -8.540 2.814 19.723 1.00 61.09 99 ILE A N 1
ATOM 772 C CA . ILE A 1 99 ? -8.843 3.144 21.129 1.00 61.09 99 ILE A CA 1
ATOM 773 C C . ILE A 1 99 ? -9.149 4.638 21.239 1.00 61.09 99 ILE A C 1
ATOM 775 O O . ILE A 1 99 ? -10.145 4.956 21.925 1.00 61.09 99 ILE A O 1
#

Radius of gyration: 18.72 Å; chains: 1; bounding box: 37×32×51 Å

Foldseek 3Di:
DVVCVVCVVVCVVPPVPVVVVCCVVCVVVVVVVVVVVVVVVVVLVVVVVVDPPLLSVLVVLVVVLVVLVCCCVVVVDPCDPVSVVVSVVSVVVSVVSVD

Sequence (99 aa):
IISVLMFLPYVLLKRRTELKTTFRTLLKPVILISVVATSSYLIILYVMQIAPISKIVAVREASVVFGAIAGYILLKEHFSKVRLIGVLLVMLGIILVKI

pLDDT: mean 78.09, std 7.93, range [61.09, 93.75]

Secondary structure (DSSP, 8-state):
-HHHHHHHHHHHHH-HHHHHHHHHHHHHHHHHHHHHHHHHHHHHHHHHHHS-HHHHHHHHHHHHHHHHHHHHHHH-----HHHHHHHHHHHHHHHHHH-